Protein AF-A0A453R823-F1 (afdb_monomer_lite)

Radius of gyration: 12.21 Å; chains: 1; bounding box: 26×30×22 Å

Structure (mmCIF, N/CA/C/O backbone):
data_AF-A0A453R823-F1
#
_entry.id   AF-A0A453R823-F1
#
loop_
_atom_site.group_PDB
_atom_site.id
_atom_site.type_symbol
_atom_site.label_atom_id
_atom_site.label_alt_id
_atom_site.label_comp_id
_atom_site.label_asym_id
_atom_site.label_entity_id
_atom_site.label_seq_id
_atom_site.pdbx_PDB_ins_code
_atom_site.Cartn_x
_atom_site.Cartn_y
_atom_site.Cartn_z
_atom_site.occupancy
_atom_site.B_iso_or_equiv
_atom_site.auth_seq_id
_atom_site.auth_comp_id
_atom_site.auth_asym_id
_atom_site.auth_atom_id
_atom_site.pdbx_PDB_model_num
ATOM 1 N N . MET A 1 1 ? -15.854 22.043 -0.143 1.00 42.75 1 MET A N 1
ATOM 2 C CA . MET A 1 1 ? -14.649 21.477 0.501 1.00 42.75 1 MET A CA 1
ATOM 3 C C . MET A 1 1 ? -13.504 21.579 -0.493 1.00 42.75 1 MET A C 1
ATOM 5 O O . MET A 1 1 ? -13.604 20.923 -1.525 1.00 42.75 1 MET A O 1
ATOM 9 N N . PRO A 1 2 ? -12.478 22.420 -0.288 1.00 51.19 2 PRO A N 1
ATOM 10 C CA . PRO A 1 2 ? -11.349 22.457 -1.208 1.00 51.19 2 PRO A CA 1
ATOM 11 C C . PRO A 1 2 ? -10.596 21.131 -1.078 1.00 51.19 2 PRO A C 1
ATOM 13 O O . PRO A 1 2 ? -10.050 20.823 -0.021 1.00 51.19 2 PRO A O 1
ATOM 16 N N . GLY A 1 3 ? -10.639 20.304 -2.121 1.00 59.47 3 GLY A N 1
ATOM 17 C CA . GLY A 1 3 ? -9.822 19.100 -2.191 1.00 59.47 3 GLY A CA 1
ATOM 18 C C . GLY A 1 3 ? -8.361 19.509 -2.319 1.00 59.47 3 GLY A C 1
ATOM 19 O O . GLY A 1 3 ? -8.014 20.241 -3.246 1.00 59.47 3 GLY A O 1
ATOM 20 N N . ILE A 1 4 ? -7.514 19.059 -1.392 1.00 63.97 4 ILE A N 1
ATOM 21 C CA . ILE A 1 4 ? -6.060 19.149 -1.535 1.00 63.97 4 ILE A CA 1
ATOM 22 C C . ILE A 1 4 ? -5.696 18.435 -2.839 1.00 63.97 4 ILE A C 1
ATOM 24 O O . ILE A 1 4 ? -5.814 17.214 -2.952 1.00 63.97 4 ILE A O 1
ATOM 28 N N . LYS A 1 5 ? -5.312 19.212 -3.854 1.00 60.31 5 LYS A N 1
ATOM 29 C CA . LYS A 1 5 ? -4.653 18.679 -5.042 1.00 60.31 5 LYS A CA 1
ATOM 30 C C . LYS A 1 5 ? -3.228 18.360 -4.617 1.00 60.31 5 LYS A C 1
ATOM 32 O O . LYS A 1 5 ? -2.481 19.268 -4.264 1.00 60.31 5 LYS A O 1
ATOM 37 N N . ALA A 1 6 ? -2.882 17.077 -4.592 1.00 59.28 6 ALA A N 1
ATOM 38 C CA . ALA A 1 6 ? -1.502 16.662 -4.404 1.00 59.28 6 ALA A CA 1
ATOM 39 C C . ALA A 1 6 ? -0.678 17.245 -5.562 1.00 59.28 6 ALA A C 1
ATOM 41 O O . ALA A 1 6 ? -0.926 16.911 -6.720 1.00 59.28 6 ALA A O 1
ATOM 42 N N . SER A 1 7 ? 0.235 18.168 -5.260 1.00 64.44 7 SER A N 1
ATOM 43 C CA . SER A 1 7 ? 1.188 18.677 -6.247 1.00 64.44 7 SER A CA 1
ATOM 44 C C . SER A 1 7 ? 2.069 17.529 -6.727 1.00 64.44 7 SER A C 1
ATOM 46 O O . SER A 1 7 ? 2.500 16.710 -5.918 1.00 64.44 7 SER A O 1
ATOM 48 N N . GLU A 1 8 ? 2.392 17.487 -8.019 1.00 57.53 8 GLU A N 1
ATOM 49 C CA . GLU A 1 8 ? 3.269 16.458 -8.598 1.00 57.53 8 GLU A CA 1
ATOM 50 C C . GLU A 1 8 ? 4.638 16.389 -7.901 1.00 57.53 8 GLU A C 1
ATOM 52 O O . GLU A 1 8 ? 5.215 15.312 -7.806 1.00 57.53 8 GLU A O 1
ATOM 57 N N . SER A 1 9 ? 5.119 17.497 -7.317 1.00 57.72 9 SER A N 1
ATOM 58 C CA . SER A 1 9 ? 6.357 17.513 -6.521 1.00 57.72 9 SER A CA 1
ATOM 59 C C . SER A 1 9 ? 6.239 16.843 -5.146 1.00 57.72 9 SER A C 1
ATOM 61 O O . SER A 1 9 ? 7.258 16.562 -4.524 1.00 57.72 9 SER A O 1
ATOM 63 N N . ALA A 1 10 ? 5.022 16.639 -4.634 1.00 61.97 10 ALA A N 1
ATOM 64 C CA . ALA A 1 10 ? 4.768 15.922 -3.385 1.00 61.97 10 ALA A CA 1
ATOM 65 C C . ALA A 1 10 ? 4.564 14.416 -3.617 1.00 61.97 10 ALA A C 1
ATOM 67 O O . ALA A 1 10 ? 4.623 13.634 -2.669 1.00 61.97 10 ALA A O 1
ATOM 68 N N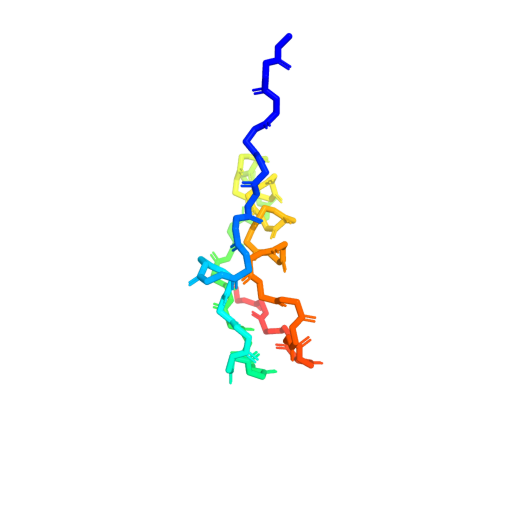 . LEU A 1 11 ? 4.315 14.005 -4.864 1.00 67.81 11 LEU A N 1
ATOM 69 C CA . LEU A 1 11 ? 4.193 12.602 -5.231 1.00 67.81 11 LEU A CA 1
ATOM 70 C C . LEU A 1 11 ? 5.589 11.991 -5.347 1.00 67.81 11 LEU A C 1
ATOM 72 O O . LEU A 1 11 ? 6.450 12.475 -6.081 1.00 67.81 11 LEU A O 1
ATOM 76 N N . LEU A 1 12 ? 5.814 10.895 -4.629 1.00 73.62 12 LEU A N 1
ATOM 77 C CA . LEU A 1 12 ? 7.072 10.157 -4.656 1.00 73.62 12 LEU A CA 1
ATOM 78 C C . LEU A 1 12 ? 7.090 9.246 -5.887 1.00 73.62 12 LEU A C 1
ATOM 80 O O . LEU A 1 12 ? 6.829 8.047 -5.827 1.00 73.62 12 LEU A O 1
ATOM 84 N N . THR A 1 13 ? 7.393 9.852 -7.032 1.00 80.19 13 THR A N 1
ATOM 85 C CA . THR A 1 13 ? 7.435 9.210 -8.355 1.00 80.19 13 THR A CA 1
ATOM 86 C C . THR A 1 13 ? 8.643 8.289 -8.554 1.00 80.19 13 THR A C 1
ATOM 88 O O . THR A 1 13 ? 8.650 7.489 -9.488 1.00 80.19 13 THR A O 1
ATOM 91 N N . SER A 1 14 ? 9.658 8.362 -7.692 1.00 86.06 14 SER A N 1
ATOM 92 C CA . SER A 1 14 ? 10.858 7.514 -7.749 1.00 86.06 14 SER A CA 1
ATOM 93 C C . SER A 1 14 ? 10.676 6.138 -7.102 1.00 86.06 14 SER A C 1
ATOM 95 O O . SER A 1 14 ? 11.475 5.230 -7.337 1.00 86.06 14 SER A O 1
ATOM 97 N N . VAL A 1 15 ? 9.639 5.960 -6.282 1.00 88.50 15 VAL A N 1
ATOM 98 C CA . VAL A 1 15 ? 9.412 4.718 -5.542 1.00 88.50 15 VAL A CA 1
ATOM 99 C C . VAL A 1 15 ? 8.770 3.683 -6.459 1.00 88.50 15 VAL A C 1
ATOM 101 O O . VAL A 1 15 ? 7.643 3.859 -6.912 1.00 88.50 15 VAL A O 1
ATOM 104 N N . LYS A 1 16 ? 9.483 2.576 -6.695 1.00 90.81 16 LYS A N 1
ATOM 105 C CA . LYS A 1 16 ? 8.997 1.428 -7.481 1.00 90.81 16 LYS A CA 1
ATOM 106 C C . LYS A 1 16 ? 8.452 0.281 -6.634 1.00 90.81 16 LYS A C 1
ATOM 108 O O . LYS A 1 16 ? 7.644 -0.506 -7.121 1.00 90.81 16 LYS A O 1
ATOM 113 N N . ILE A 1 17 ? 8.908 0.158 -5.390 1.00 93.38 17 ILE A N 1
ATOM 114 C CA . ILE A 1 17 ? 8.491 -0.900 -4.466 1.00 93.38 17 ILE A CA 1
ATOM 115 C C . ILE A 1 17 ? 8.055 -0.232 -3.169 1.00 93.38 17 ILE A C 1
ATOM 117 O O . ILE A 1 17 ? 8.830 0.509 -2.566 1.00 93.38 17 ILE A O 1
ATOM 121 N N . LEU A 1 18 ? 6.818 -0.494 -2.758 1.00 92.31 18 LEU A N 1
ATOM 122 C CA . LEU A 1 18 ? 6.237 -0.011 -1.514 1.00 92.31 18 LEU A CA 1
ATOM 123 C C . LEU A 1 18 ? 5.942 -1.203 -0.605 1.00 92.31 18 LEU A C 1
ATOM 125 O O . LEU A 1 18 ? 5.294 -2.155 -1.030 1.00 92.31 18 LEU A O 1
ATOM 129 N N . SER A 1 19 ? 6.373 -1.128 0.650 1.00 93.88 19 SER A N 1
ATOM 130 C CA . SER A 1 19 ? 6.031 -2.114 1.675 1.00 93.88 19 SER A CA 1
ATOM 131 C C . SER A 1 19 ? 5.222 -1.438 2.774 1.00 93.88 19 SER A C 1
ATOM 133 O O . SER A 1 19 ? 5.664 -0.430 3.321 1.00 93.88 19 SER A O 1
ATOM 135 N N . LEU A 1 20 ? 4.048 -1.979 3.096 1.00 92.75 20 LEU A N 1
ATOM 136 C CA . LEU A 1 20 ? 3.184 -1.491 4.168 1.00 92.75 20 LEU A CA 1
ATOM 137 C C . LEU A 1 20 ? 2.981 -2.602 5.197 1.00 92.75 20 LEU A C 1
ATOM 139 O O . LEU A 1 20 ? 2.640 -3.721 4.834 1.00 92.75 20 LEU A O 1
ATOM 143 N N . ASN A 1 21 ? 3.170 -2.287 6.473 1.00 93.69 21 ASN A N 1
ATOM 144 C CA . ASN A 1 21 ? 2.732 -3.149 7.566 1.00 93.69 21 ASN A CA 1
ATOM 145 C C . ASN A 1 21 ? 1.306 -2.730 7.935 1.00 93.69 21 ASN A C 1
ATOM 147 O O . ASN A 1 21 ? 1.101 -1.577 8.324 1.00 93.69 21 ASN A O 1
ATOM 151 N N . VAL A 1 22 ? 0.325 -3.607 7.730 1.00 90.81 22 VAL A N 1
ATOM 152 C CA . VAL A 1 22 ? -1.096 -3.261 7.858 1.00 90.81 22 VAL A CA 1
ATOM 153 C C . VAL A 1 22 ? -1.807 -4.276 8.737 1.00 90.81 22 VAL A C 1
ATOM 155 O O . VAL A 1 22 ? -2.030 -5.423 8.353 1.00 90.81 22 VAL A O 1
ATOM 158 N N . CYS A 1 23 ? -2.306 -3.817 9.883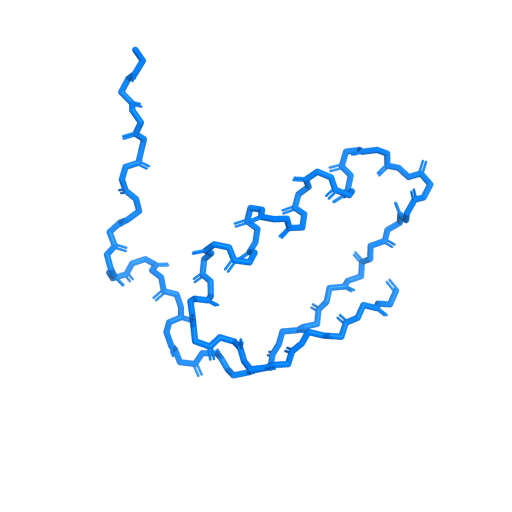 1.00 93.94 23 CYS A N 1
ATOM 159 C CA . CYS A 1 23 ? -3.210 -4.612 10.701 1.00 93.94 23 CYS A CA 1
ATOM 160 C C . CYS A 1 23 ? -4.600 -4.666 10.051 1.00 93.94 23 CYS A C 1
ATOM 162 O O . CYS A 1 23 ? -5.450 -3.810 10.294 1.00 93.94 23 CYS A O 1
ATOM 164 N N . PHE A 1 24 ? -4.881 -5.708 9.266 1.00 88.19 24 PHE A N 1
ATOM 165 C CA . PHE A 1 24 ? -6.183 -5.878 8.601 1.00 88.19 24 PHE A CA 1
ATOM 166 C C . PHE A 1 24 ? -7.385 -5.959 9.558 1.00 88.19 24 PHE A C 1
ATOM 168 O O . PHE A 1 24 ? -8.511 -5.662 9.160 1.00 88.19 24 PHE A O 1
ATOM 175 N N . GLY A 1 25 ? -7.158 -6.313 10.828 1.00 93.00 25 GLY A N 1
ATOM 176 C CA . GLY A 1 25 ? -8.182 -6.275 11.877 1.00 93.00 25 GLY A CA 1
ATOM 177 C C . GLY A 1 25 ? -8.589 -4.857 12.306 1.00 93.00 25 GLY A C 1
ATOM 178 O O . GLY A 1 25 ? -9.632 -4.679 12.933 1.00 93.00 25 GLY A O 1
ATOM 179 N N . VAL A 1 26 ? -7.803 -3.835 11.952 1.00 94.44 26 VAL A N 1
ATOM 180 C CA . VAL A 1 26 ? -8.057 -2.432 12.288 1.00 94.44 26 VAL A CA 1
ATOM 181 C C . VAL A 1 26 ? -8.572 -1.711 11.048 1.00 94.44 26 VAL A C 1
ATOM 183 O O . VAL A 1 26 ? -7.841 -1.390 10.115 1.00 94.44 26 VAL A O 1
ATOM 186 N N . ARG A 1 27 ? -9.870 -1.393 11.044 1.00 91.88 27 ARG A N 1
ATOM 187 C CA . ARG A 1 27 ? -10.535 -0.742 9.901 1.00 91.88 27 ARG A CA 1
ATOM 188 C C . ARG A 1 27 ? -9.872 0.576 9.476 1.00 91.88 27 ARG A C 1
ATOM 190 O O . ARG A 1 27 ? -9.942 0.937 8.303 1.00 91.88 27 ARG A O 1
ATOM 197 N N . ASN A 1 28 ? -9.280 1.312 10.415 1.00 91.62 28 ASN A N 1
ATOM 198 C CA . ASN A 1 28 ? -8.599 2.572 10.113 1.00 91.62 28 ASN A CA 1
ATOM 199 C C . ASN A 1 28 ? -7.295 2.357 9.342 1.00 91.62 28 ASN A C 1
ATOM 201 O O . ASN A 1 28 ? -7.056 3.079 8.376 1.00 91.62 28 ASN A O 1
ATOM 205 N N . ASP A 1 29 ? -6.523 1.332 9.688 1.00 90.88 29 ASP A N 1
ATOM 206 C CA . ASP A 1 29 ? -5.266 1.008 9.011 1.00 90.88 29 ASP A CA 1
ATOM 207 C C . ASP A 1 29 ? -5.537 0.623 7.555 1.00 90.88 29 ASP A C 1
ATOM 209 O O . ASP A 1 29 ? -4.929 1.160 6.629 1.00 90.88 29 ASP A O 1
ATOM 213 N N . VAL A 1 30 ? -6.566 -0.201 7.330 1.00 91.69 30 VAL A N 1
ATOM 214 C CA . VAL A 1 30 ? -7.005 -0.592 5.980 1.00 91.69 30 VAL A CA 1
ATOM 215 C C . VAL A 1 30 ? -7.444 0.620 5.151 1.00 91.69 30 VAL A C 1
ATOM 217 O O . VAL A 1 30 ? -7.146 0.704 3.960 1.00 91.69 30 VAL A O 1
ATOM 220 N N . LYS A 1 31 ? -8.122 1.600 5.762 1.00 93.12 31 LYS A N 1
ATOM 221 C CA . LYS A 1 31 ? -8.521 2.840 5.072 1.00 93.12 31 LYS A CA 1
ATOM 222 C 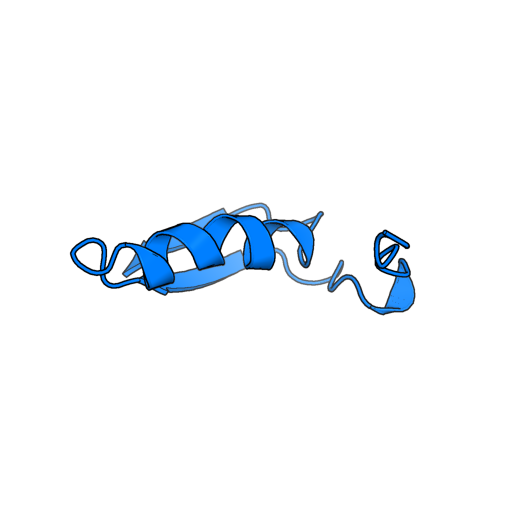C . LYS A 1 31 ? -7.333 3.720 4.682 1.00 93.12 31 LYS A C 1
ATOM 224 O O . LYS A 1 31 ? -7.467 4.536 3.770 1.00 93.12 31 LYS A O 1
ATOM 229 N N . MET A 1 32 ? -6.192 3.582 5.351 1.00 90.81 32 MET A N 1
ATOM 230 C CA . MET A 1 32 ? -5.008 4.392 5.079 1.00 90.81 32 MET A CA 1
ATOM 231 C C . MET A 1 32 ? -4.241 3.906 3.843 1.00 90.81 32 MET A C 1
ATOM 233 O O . MET A 1 32 ? -3.685 4.725 3.113 1.00 90.81 32 MET A O 1
ATOM 237 N N . VAL A 1 33 ? -4.286 2.602 3.552 1.00 90.88 33 VAL A N 1
ATOM 238 C CA . VAL A 1 33 ? -3.624 1.970 2.396 1.00 90.88 33 VAL A CA 1
ATOM 239 C C . VAL A 1 33 ? -3.882 2.699 1.066 1.00 90.88 33 VAL A C 1
ATOM 241 O O . VAL A 1 33 ? -2.913 3.114 0.428 1.00 90.88 33 VAL A O 1
ATOM 244 N N . PRO A 1 34 ? -5.133 2.942 0.625 1.00 89.81 34 PRO A N 1
ATOM 245 C CA . PRO A 1 34 ? -5.381 3.643 -0.637 1.00 89.81 34 PRO A CA 1
ATOM 246 C C . PRO A 1 34 ? -4.890 5.096 -0.629 1.00 89.81 34 PRO A C 1
ATOM 248 O O . PRO A 1 34 ? -4.590 5.641 -1.689 1.00 89.81 34 PRO A O 1
ATOM 251 N N . THR A 1 35 ? -4.794 5.736 0.539 1.00 88.75 35 THR A N 1
ATOM 252 C CA . THR A 1 35 ? -4.231 7.087 0.664 1.00 88.75 35 THR A CA 1
ATOM 253 C C . THR A 1 35 ? -2.727 7.068 0.419 1.00 88.75 35 THR A C 1
ATOM 255 O O . THR A 1 35 ? -2.234 7.904 -0.330 1.00 88.75 35 THR A O 1
ATOM 258 N N . PHE A 1 36 ? -2.014 6.078 0.966 1.00 88.31 36 PHE A N 1
ATOM 259 C CA . PHE A 1 36 ? -0.594 5.888 0.677 1.00 88.31 36 PHE A CA 1
ATOM 260 C C . PHE A 1 36 ? -0.351 5.584 -0.796 1.00 88.31 36 PHE A C 1
ATOM 262 O O . PHE A 1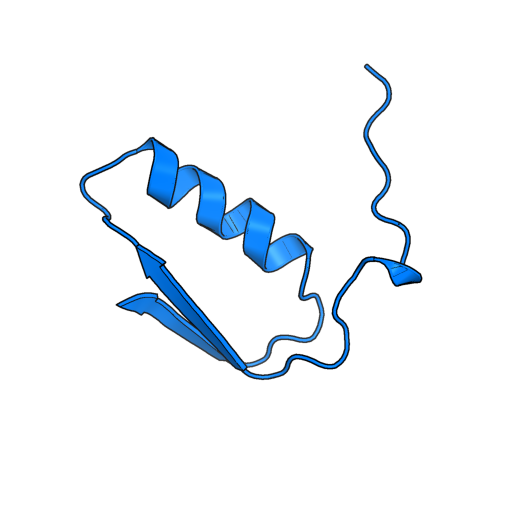 36 ? 0.501 6.220 -1.402 1.00 88.31 36 PHE A O 1
ATOM 269 N N . LEU A 1 37 ? -1.128 4.684 -1.403 1.00 89.00 37 LEU A N 1
ATOM 270 C CA . LEU A 1 37 ? -0.939 4.320 -2.812 1.00 89.00 37 LEU A CA 1
ATOM 271 C C . LEU A 1 37 ? -1.080 5.518 -3.760 1.00 89.00 37 LEU A C 1
ATOM 273 O O . LEU A 1 37 ? -0.336 5.620 -4.730 1.00 89.00 37 LEU A O 1
ATOM 277 N N . LYS A 1 38 ? -1.959 6.477 -3.447 1.00 87.75 38 LYS A N 1
ATOM 278 C CA . LYS A 1 38 ? -2.093 7.721 -4.224 1.00 87.75 38 LYS A CA 1
ATOM 279 C C . LYS A 1 38 ? -0.834 8.592 -4.211 1.00 87.75 38 LYS A C 1
ATOM 281 O O . LYS A 1 38 ? -0.643 9.359 -5.148 1.00 87.75 38 LYS A O 1
ATOM 286 N N . CYS A 1 39 ? 0.010 8.485 -3.185 1.00 87.94 39 CYS A N 1
ATOM 287 C CA . CYS A 1 39 ? 1.258 9.244 -3.083 1.00 87.94 39 CYS A CA 1
ATOM 288 C C . CYS A 1 39 ? 2.393 8.657 -3.935 1.00 87.94 39 CYS A C 1
ATOM 290 O O . CYS A 1 39 ? 3.379 9.350 -4.184 1.00 87.94 39 CYS A O 1
ATOM 292 N N . PHE A 1 40 ? 2.258 7.405 -4.384 1.00 89.94 40 PHE A N 1
ATOM 293 C CA . PHE A 1 40 ? 3.282 6.671 -5.130 1.00 89.94 40 PHE A CA 1
ATOM 294 C C . PHE A 1 40 ? 2.727 6.202 -6.480 1.00 89.94 40 PHE A C 1
ATOM 296 O O . PHE A 1 40 ? 2.520 5.006 -6.687 1.00 89.94 40 PHE A O 1
ATOM 303 N N . PRO A 1 41 ? 2.479 7.125 -7.424 1.00 85.62 41 PRO A N 1
ATOM 304 C CA . PRO A 1 41 ? 1.834 6.797 -8.698 1.00 85.62 41 PRO A CA 1
ATOM 305 C C . PRO A 1 41 ? 2.637 5.813 -9.568 1.00 85.62 41 PRO A C 1
ATOM 307 O O . PRO A 1 41 ? 2.056 5.160 -10.427 1.00 85.62 41 PRO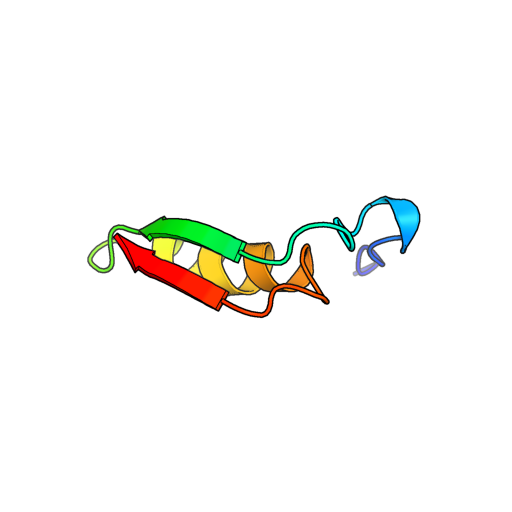 A O 1
ATOM 310 N N . ASN A 1 42 ? 3.948 5.682 -9.331 1.00 90.06 42 ASN A N 1
ATOM 311 C CA . ASN A 1 42 ? 4.847 4.812 -10.097 1.00 90.06 42 ASN A CA 1
ATOM 312 C C . ASN A 1 42 ? 5.244 3.527 -9.350 1.00 90.06 42 ASN A C 1
ATOM 314 O O . ASN A 1 42 ? 6.150 2.817 -9.792 1.00 90.06 42 ASN A O 1
ATOM 318 N N . ALA A 1 43 ? 4.610 3.229 -8.212 1.00 90.25 43 ALA A N 1
ATOM 319 C CA . ALA A 1 43 ? 4.882 1.992 -7.495 1.00 90.25 43 ALA A CA 1
ATOM 320 C C . ALA A 1 43 ? 4.415 0.788 -8.332 1.00 90.25 43 ALA A C 1
ATOM 322 O O . ALA A 1 43 ? 3.233 0.629 -8.618 1.00 90.25 43 ALA A O 1
ATOM 323 N N . GLU A 1 44 ? 5.354 -0.076 -8.711 1.00 92.75 44 GLU A N 1
ATOM 324 C CA . GLU A 1 44 ? 5.098 -1.289 -9.495 1.00 92.75 44 GLU A CA 1
ATOM 325 C C . GLU A 1 44 ? 4.736 -2.482 -8.602 1.00 92.75 44 GLU A C 1
ATOM 327 O O . GLU A 1 44 ? 4.058 -3.411 -9.038 1.00 92.75 44 GLU A O 1
ATOM 332 N N . ARG A 1 45 ? 5.236 -2.498 -7.359 1.00 94.25 45 ARG A N 1
ATOM 333 C CA . ARG A 1 45 ? 5.064 -3.614 -6.420 1.00 94.25 45 ARG A CA 1
ATOM 334 C C . ARG A 1 45 ? 4.652 -3.105 -5.048 1.00 94.25 45 ARG A C 1
ATOM 336 O O . ARG A 1 45 ? 5.308 -2.225 -4.494 1.00 94.25 45 ARG A O 1
ATOM 343 N N . LEU A 1 46 ? 3.601 -3.708 -4.499 1.00 93.38 46 LEU A N 1
ATOM 344 C CA . LEU A 1 46 ? 3.147 -3.503 -3.129 1.00 93.38 46 LEU A CA 1
ATOM 345 C C . LEU A 1 46 ? 3.356 -4.796 -2.334 1.00 93.38 46 LEU A C 1
ATOM 347 O O . LEU A 1 46 ? 2.801 -5.832 -2.692 1.00 93.38 46 LEU A O 1
ATOM 351 N N . HIS A 1 47 ? 4.131 -4.726 -1.258 1.00 94.50 47 HIS A N 1
ATOM 352 C CA . HIS A 1 47 ? 4.253 -5.789 -0.268 1.00 94.50 47 HIS A CA 1
ATOM 353 C C . HIS A 1 47 ? 3.447 -5.408 0.973 1.00 94.50 47 HIS A C 1
ATOM 355 O O . HIS A 1 47 ? 3.620 -4.310 1.501 1.00 94.50 47 HIS A O 1
ATOM 361 N N . ILE A 1 48 ? 2.578 -6.299 1.445 1.00 92.44 48 ILE A N 1
ATOM 362 C CA . ILE A 1 48 ? 1.829 -6.083 2.683 1.00 92.44 48 ILE A CA 1
ATOM 363 C C . ILE A 1 48 ? 2.252 -7.141 3.693 1.00 92.44 48 ILE A C 1
ATOM 365 O O . ILE A 1 48 ? 2.245 -8.328 3.370 1.00 92.44 48 ILE A O 1
ATOM 369 N N . MET A 1 49 ? 2.649 -6.680 4.876 1.00 86.31 49 MET A N 1
ATOM 370 C CA . MET A 1 49 ? 2.999 -7.505 6.030 1.00 86.31 49 MET A CA 1
ATOM 371 C C . MET A 1 49 ? 1.944 -7.361 7.122 1.00 86.31 49 MET A C 1
ATOM 373 O O . MET A 1 49 ? 1.393 -6.240 7.240 1.00 86.31 49 MET A O 1
#

Foldseek 3Di:
DPDPDCDPVQAPQVAQEEEEEADPVDPVSVVCVVVVCVSHVNHNYYHYD

Secondary structure (DSSP, 8-state):
-------GGGS-TT--EEEE---TT-HHHHHHHHHHHHH-TT--EEEE-

pLDDT: mean 83.14, std 13.93, range [42.75, 94.5]

Organism: Aegilops tauschii subsp. strangulata (NCBI:tx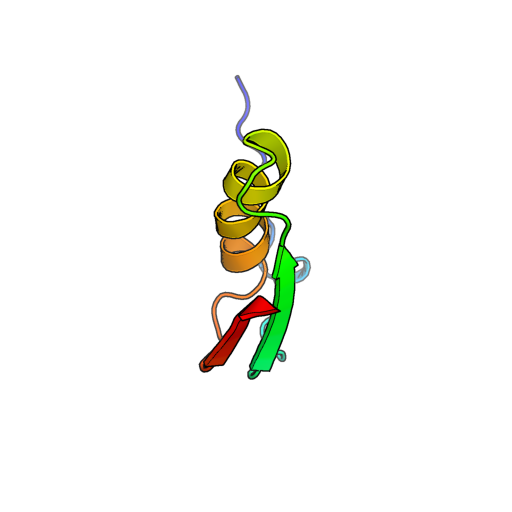id200361)

Sequence (49 aa):
MPGIKASESALLTSVKILSLNVCFGVRNDVKMVPTFLKCFPNAERLHIM

InterPro domains:
  IPR055411 F-box/LRR-repeat protein 15/At3g58940/PEG3-like, LRR domain [PF24758] (3-48)